Protein AF-A0A957KKW4-F1 (afdb_monomer)

Secondary structure (DSSP, 8-state):
-PPPP--BTTB------EEEEEEE-TTS-TTTTTGGG--SS-EEEEESS-STTT-GGGTT--S-EEEE---PPPGGGTTS--EEEES--SSEEEEEETTEEEEEEE-SSS-EEEE-GGG--TT--

Nearest PDB structures (foldseek):
  6ec6-assembly1_B-2  TM=9.725E-01  e=5.772E-10  Mediterra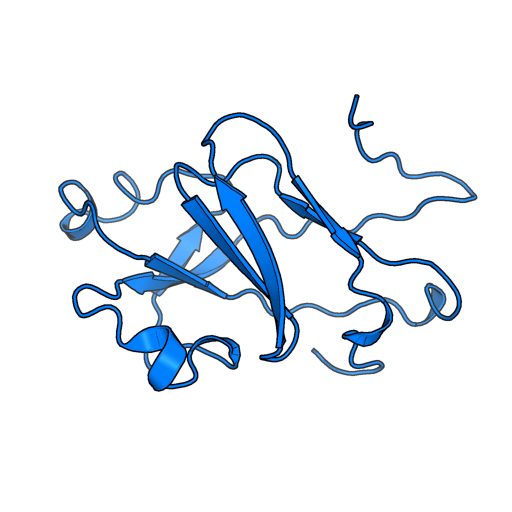neibacter gnavus
  6jz6-assembly1_B  TM=9.708E-01  e=6.548E-10  Mediterraneibacter gnavus
  6jz7-assembly1_B  TM=9.710E-01  e=7.911E-10  Mediterraneibacter gnavus
  6u7j-assembly1_B  TM=9.341E-01  e=2.461E-09  uncultured Clostridium sp.
  5c71-assembly1_D  TM=8.624E-01  e=2.787E-07  Aspergillus oryzae

Radius of gyration: 15.23 Å; Cα contacts (8 Å, |Δi|>4): 178; chains: 1; bounding box: 36×32×43 Å

Foldseek 3Di:
DDDDADDDPQGDDDDQFAKWWKDFDPPPCCLVVLCLQPDPDTDIDGPPDDPLPVDVVNVPPDHDMDTHDDDADDPVCPPHWDKDKDQFDPAKDWDHANSHTQDIDGHGHHMDMGTCNVRDDHPGD

Mean predicted aligned error: 2.97 Å

Sequence (125 aa):
MMLYPQQNQTRNKIDLSGIWDFNIDPQAAGEAAGWAMGLPKSRPMAVPGSWNEQYEDLFNYLSLGWYVKRTFVPAAWHGERIFIRVGSAPYFATVYVNGVKVGSHEGGHLPFAFEITEQIAWDRE

pLDDT: mean 95.99, std 4.41, range [57.28, 98.69]

Solvent-accessible surface area (backbone atoms only — not comparable to full-atom values): 8117 Å² total; per-residue (Å²): 136,87,80,82,92,62,75,59,102,89,32,79,82,80,85,85,64,45,79,27,42,29,41,77,31,86,81,70,48,43,73,86,69,46,37,56,71,50,66,98,62,64,44,82,38,61,38,86,62,71,64,39,84,75,38,85,86,32,55,84,61,86,68,51,69,49,80,46,77,82,60,72,69,65,74,90,52,69,95,52,88,40,65,54,72,46,72,54,48,69,50,66,42,74,46,58,45,88,52,40,78,62,49,71,49,79,50,49,80,56,64,52,72,38,74,40,54,93,56,63,63,79,95,44,100

Structure (mmCIF, N/CA/C/O backbone):
data_AF-A0A957KKW4-F1
#
_entry.id   AF-A0A957KKW4-F1
#
loop_
_atom_site.group_PDB
_atom_site.id
_atom_site.type_symbol
_atom_site.label_atom_id
_atom_site.label_alt_id
_atom_site.label_comp_id
_atom_site.label_asym_id
_atom_site.label_entity_id
_atom_site.label_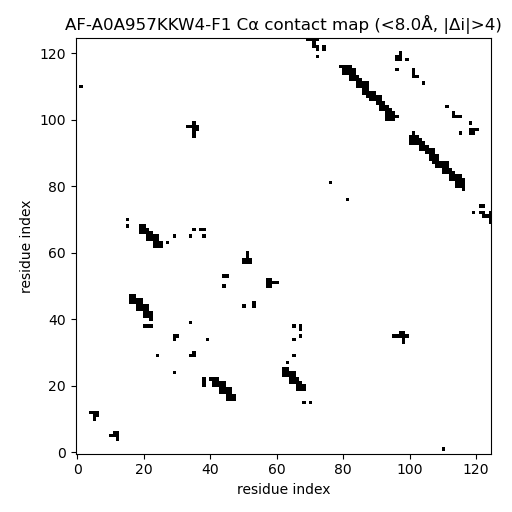seq_id
_atom_site.pdbx_PDB_ins_code
_atom_site.Cartn_x
_atom_site.Cartn_y
_atom_site.Cartn_z
_atom_site.occupancy
_atom_site.B_iso_or_equiv
_atom_site.auth_seq_id
_atom_site.auth_comp_id
_atom_site.auth_asym_id
_atom_site.auth_atom_id
_atom_site.pdbx_PDB_model_num
ATOM 1 N N . MET A 1 1 ? -11.640 17.733 4.170 1.00 57.28 1 MET A N 1
ATOM 2 C CA . MET A 1 1 ? -10.309 17.856 4.806 1.00 57.28 1 MET A CA 1
ATOM 3 C C . MET A 1 1 ? -9.989 16.537 5.493 1.00 57.28 1 MET A C 1
ATOM 5 O O . MET A 1 1 ? -10.823 16.073 6.259 1.00 57.28 1 MET A O 1
ATOM 9 N N . MET A 1 2 ? -8.858 15.899 5.180 1.00 84.12 2 MET A N 1
ATOM 10 C CA . MET A 1 2 ? -8.454 14.634 5.811 1.00 84.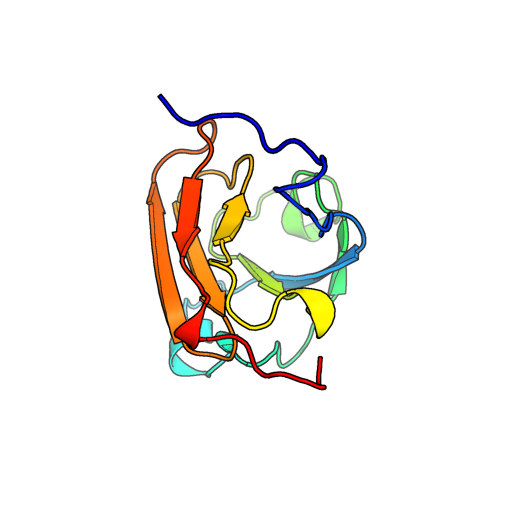12 2 MET A CA 1
ATOM 11 C C . MET A 1 2 ? -7.606 14.929 7.053 1.00 84.12 2 MET A C 1
ATOM 13 O O . MET A 1 2 ? -6.658 15.707 6.981 1.00 84.12 2 MET A O 1
ATOM 17 N N . LEU A 1 3 ? -7.959 14.336 8.194 1.00 92.81 3 LEU A N 1
ATOM 18 C CA . LEU A 1 3 ? -7.244 14.535 9.457 1.00 92.81 3 LEU A CA 1
ATOM 19 C C . LEU A 1 3 ? -5.970 13.681 9.510 1.00 92.81 3 LEU A C 1
ATOM 21 O O . LEU A 1 3 ? -5.922 12.574 8.969 1.00 92.81 3 LEU A O 1
ATOM 25 N N . TYR A 1 4 ? -4.941 14.184 10.191 1.00 95.06 4 TYR A N 1
ATOM 26 C CA . TYR A 1 4 ? -3.728 13.411 10.445 1.00 95.06 4 TYR A CA 1
ATOM 27 C C . TYR A 1 4 ? -3.982 12.346 11.535 1.00 95.06 4 TYR A C 1
ATOM 29 O O . TYR A 1 4 ? -4.591 12.681 12.555 1.00 95.06 4 TYR A O 1
ATOM 37 N N . PRO A 1 5 ? -3.528 11.086 11.372 1.00 95.38 5 PRO A N 1
ATOM 38 C CA . PRO A 1 5 ? -3.729 10.040 12.376 1.00 95.38 5 PRO A CA 1
ATOM 39 C C . PRO A 1 5 ? -3.036 10.345 13.708 1.00 95.38 5 PRO A C 1
ATOM 41 O O . PRO A 1 5 ? -1.836 10.617 13.760 1.00 95.38 5 PRO A O 1
ATOM 44 N N . GLN A 1 6 ? -3.784 10.224 14.802 1.00 96.25 6 GLN A N 1
ATOM 45 C CA . GLN A 1 6 ? -3.295 10.388 16.172 1.00 96.25 6 GLN A CA 1
ATOM 46 C C . GLN A 1 6 ? -3.531 9.102 16.958 1.00 96.25 6 GLN A C 1
ATOM 48 O O . GLN A 1 6 ? -4.526 8.421 16.715 1.00 96.25 6 GLN A O 1
ATOM 53 N N . GLN A 1 7 ? -2.636 8.799 17.900 1.00 96.31 7 GLN A N 1
ATOM 54 C CA . GLN A 1 7 ? -2.817 7.697 18.842 1.00 96.31 7 GLN A CA 1
ATOM 55 C C . GLN A 1 7 ? -3.265 8.247 20.195 1.00 96.31 7 GLN A C 1
ATOM 57 O O . GLN A 1 7 ? -2.622 9.139 20.744 1.00 96.31 7 GLN A O 1
ATOM 62 N N . ASN A 1 8 ? -4.386 7.750 20.706 1.00 96.12 8 ASN A N 1
ATOM 63 C CA . ASN A 1 8 ? -4.964 8.131 21.992 1.00 96.12 8 ASN A CA 1
ATOM 64 C C . ASN A 1 8 ? -5.898 7.014 22.497 1.00 96.12 8 ASN A C 1
ATOM 66 O O . ASN A 1 8 ? -5.902 5.918 21.952 1.00 96.12 8 ASN A O 1
ATOM 70 N N . GLN A 1 9 ? -6.718 7.296 23.511 1.00 94.81 9 GLN A N 1
ATOM 71 C CA . GLN A 1 9 ? -7.634 6.320 24.123 1.00 94.81 9 GLN A CA 1
ATOM 72 C C . GLN A 1 9 ? -8.659 5.689 23.161 1.00 94.81 9 GLN A C 1
ATOM 74 O O . GLN A 1 9 ? -9.194 4.633 23.465 1.00 94.81 9 GLN A O 1
ATOM 79 N N . THR A 1 10 ? -8.947 6.327 22.025 1.00 94.31 10 THR A N 1
ATOM 80 C CA . THR A 1 10 ? -10.005 5.918 21.074 1.00 94.31 10 THR A CA 1
ATOM 81 C C . THR A 1 10 ? -9.485 5.655 19.664 1.00 94.31 10 THR A C 1
ATOM 83 O O . THR A 1 10 ? -10.244 5.283 18.776 1.00 94.31 10 THR A O 1
ATOM 86 N N . ARG A 1 11 ? -8.200 5.921 19.410 1.00 96.44 11 ARG A N 1
ATOM 87 C CA . ARG A 1 11 ? -7.585 5.793 18.089 1.00 96.44 11 ARG A CA 1
ATOM 88 C C . ARG A 1 11 ? -6.230 5.147 18.251 1.00 96.44 11 ARG A C 1
ATOM 90 O O . ARG A 1 11 ? -5.373 5.676 18.954 1.00 96.44 11 ARG A O 1
ATOM 97 N N . ASN A 1 12 ? -6.035 4.042 17.555 1.00 96.75 12 ASN A N 1
ATOM 98 C CA . ASN A 1 12 ? -4.750 3.374 17.459 1.00 96.75 12 ASN A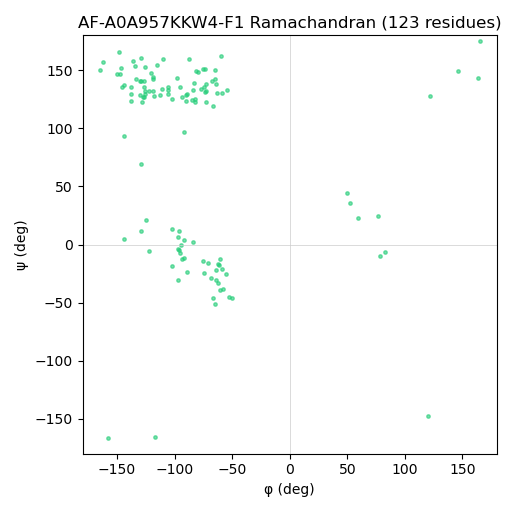 CA 1
ATOM 99 C C . ASN A 1 12 ? -4.190 3.532 16.045 1.00 96.75 12 ASN A C 1
ATOM 101 O O . ASN A 1 12 ? -4.917 3.846 15.102 1.00 96.75 12 ASN A O 1
ATOM 105 N N . LYS A 1 13 ? -2.878 3.351 15.904 1.00 96.75 13 LYS A N 1
ATOM 106 C CA . LYS A 1 13 ? -2.211 3.332 14.603 1.00 96.75 13 LYS A CA 1
ATOM 107 C C . LYS A 1 13 ? -1.039 2.367 14.632 1.00 96.75 13 LYS A C 1
ATOM 109 O O . LYS A 1 13 ? -0.419 2.174 15.674 1.00 96.75 13 LYS A O 1
ATOM 114 N N . ILE A 1 14 ? -0.730 1.824 13.467 1.00 96.69 14 ILE A N 1
ATOM 115 C CA . ILE A 1 14 ? 0.498 1.085 13.204 1.00 96.69 14 ILE A CA 1
ATOM 116 C C . ILE A 1 14 ? 1.182 1.799 12.051 1.00 96.69 14 ILE A C 1
ATOM 118 O O . ILE A 1 14 ? 0.534 2.159 11.067 1.00 96.69 14 ILE A O 1
ATOM 122 N N . ASP A 1 15 ? 2.475 2.054 12.210 1.00 97.25 15 ASP A N 1
ATOM 123 C CA . ASP A 1 15 ? 3.300 2.546 11.118 1.00 97.25 15 ASP A CA 1
ATOM 124 C C . ASP A 1 15 ? 3.732 1.358 10.256 1.00 97.25 15 ASP A C 1
ATOM 126 O O . ASP A 1 15 ? 4.288 0.384 10.764 1.00 97.25 15 ASP A O 1
ATOM 130 N N . LEU A 1 16 ? 3.447 1.436 8.958 1.00 98.00 16 LEU A N 1
ATOM 131 C CA . LEU A 1 16 ? 3.835 0.419 7.981 1.00 98.00 16 LEU A CA 1
ATOM 132 C C . LEU A 1 16 ? 5.121 0.792 7.235 1.00 98.00 16 LEU A C 1
ATOM 134 O O . LEU A 1 16 ? 5.509 0.086 6.307 1.00 98.00 16 LEU A O 1
ATOM 138 N N . SER A 1 17 ? 5.790 1.879 7.624 1.00 98.19 17 SER A N 1
ATOM 139 C CA . SER A 1 17 ? 7.104 2.258 7.101 1.00 98.19 17 SER A CA 1
ATOM 140 C C . SER A 1 17 ? 8.162 1.173 7.358 1.00 98.19 17 SER A C 1
ATOM 142 O O . SER A 1 17 ? 8.004 0.281 8.194 1.00 98.19 17 SER A O 1
ATOM 144 N N . GLY A 1 18 ? 9.264 1.241 6.616 1.00 98.06 18 GLY A N 1
ATOM 145 C CA . GLY A 1 18 ? 10.372 0.293 6.660 1.00 98.06 18 GLY A CA 1
ATOM 146 C C . GLY A 1 18 ? 10.589 -0.379 5.310 1.00 98.06 18 GLY A C 1
ATOM 147 O O . GLY A 1 18 ? 10.371 0.221 4.261 1.00 98.06 18 GLY A O 1
ATOM 148 N N . ILE A 1 19 ? 11.037 -1.633 5.334 1.00 98.38 19 ILE A N 1
ATOM 149 C CA . ILE A 1 19 ? 11.323 -2.399 4.117 1.00 98.38 19 ILE A CA 1
ATOM 150 C C . ILE A 1 19 ? 10.069 -3.140 3.647 1.00 98.38 19 ILE A C 1
ATOM 152 O O . ILE A 1 19 ? 9.401 -3.818 4.440 1.00 98.38 19 ILE A O 1
ATOM 156 N N . TRP A 1 20 ? 9.758 -2.969 2.366 1.00 98.69 20 TRP A N 1
ATOM 157 C CA . TRP A 1 20 ? 8.672 -3.608 1.6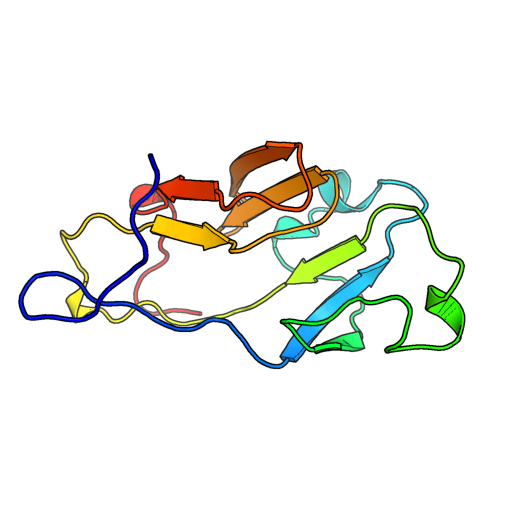28 1.00 98.69 20 TRP A CA 1
ATOM 158 C C . TRP A 1 20 ? 9.255 -4.512 0.541 1.00 98.69 20 TRP A C 1
ATOM 160 O O . TRP A 1 20 ? 10.359 -4.273 0.051 1.00 98.69 20 TRP A O 1
ATOM 170 N N . ASP A 1 21 ? 8.503 -5.533 0.146 1.00 98.62 21 ASP A N 1
ATOM 171 C CA . ASP A 1 21 ? 8.781 -6.304 -1.060 1.00 98.62 21 ASP A CA 1
ATOM 172 C C . ASP A 1 21 ? 8.402 -5.467 -2.287 1.00 98.62 21 ASP A C 1
ATOM 174 O O . ASP A 1 21 ? 7.301 -4.919 -2.348 1.00 98.62 21 ASP A O 1
ATOM 178 N N . PHE A 1 22 ? 9.293 -5.379 -3.273 1.00 98.62 22 PHE A N 1
ATOM 179 C CA . PHE A 1 22 ? 9.066 -4.598 -4.485 1.00 98.62 22 PHE A CA 1
ATOM 180 C C . PHE A 1 22 ? 9.423 -5.358 -5.757 1.00 98.62 22 PHE A C 1
ATOM 182 O O . PHE A 1 22 ? 10.430 -6.070 -5.808 1.00 98.62 22 PHE A O 1
ATOM 189 N N . ASN A 1 23 ? 8.629 -5.157 -6.808 1.00 98.06 23 ASN A N 1
ATOM 190 C CA . ASN A 1 23 ? 8.955 -5.599 -8.159 1.00 98.06 23 ASN A CA 1
ATOM 191 C C . ASN A 1 23 ? 8.341 -4.666 -9.209 1.00 98.06 23 ASN A C 1
ATOM 193 O O . ASN A 1 23 ? 7.245 -4.140 -9.015 1.00 98.06 23 ASN A O 1
ATOM 197 N N . ILE A 1 24 ? 9.032 -4.485 -10.334 1.00 97.75 24 ILE A N 1
ATOM 198 C CA . ILE A 1 24 ? 8.499 -3.737 -11.478 1.00 97.75 24 ILE A CA 1
ATOM 199 C C . ILE A 1 24 ? 7.573 -4.620 -12.316 1.00 97.75 24 ILE A C 1
ATOM 201 O O . ILE A 1 24 ? 7.774 -5.830 -12.408 1.00 97.75 24 ILE A O 1
ATOM 205 N N . ASP A 1 25 ? 6.577 -4.005 -12.947 1.00 97.31 25 ASP A N 1
ATOM 206 C CA . ASP A 1 25 ? 5.596 -4.671 -13.806 1.00 97.31 25 ASP A CA 1
ATOM 207 C C . ASP A 1 25 ? 5.479 -3.966 -15.172 1.00 97.31 25 ASP A C 1
ATOM 209 O O . ASP A 1 25 ? 4.473 -3.323 -15.480 1.00 97.31 25 ASP A O 1
ATOM 213 N N . PRO A 1 26 ? 6.524 -4.049 -16.015 1.00 96.06 26 PRO A N 1
ATOM 214 C CA . PRO A 1 26 ? 6.553 -3.352 -17.300 1.00 96.06 26 PRO A CA 1
ATOM 215 C C . PRO A 1 26 ? 5.480 -3.831 -18.287 1.00 96.06 26 PRO A C 1
ATOM 217 O O . PRO A 1 26 ? 5.148 -3.089 -19.208 1.00 96.06 26 PRO A O 1
ATOM 220 N N . GLN A 1 27 ? 4.947 -5.048 -18.120 1.00 96.25 27 GLN A N 1
ATOM 221 C CA . GLN A 1 27 ? 3.881 -5.597 -18.966 1.00 96.25 27 GLN A CA 1
ATOM 222 C C . GLN A 1 27 ? 2.469 -5.386 -18.397 1.00 96.25 27 GLN A C 1
ATOM 224 O O . GLN A 1 27 ? 1.511 -5.821 -19.033 1.00 96.25 27 GLN A O 1
ATOM 229 N N . ALA A 1 28 ? 2.328 -4.749 -17.227 1.00 96.62 28 ALA A N 1
ATOM 230 C CA . ALA A 1 28 ? 1.052 -4.618 -16.519 1.00 96.62 28 ALA A CA 1
ATOM 231 C C . ALA A 1 28 ? 0.328 -5.966 -16.314 1.00 96.62 28 ALA A C 1
ATOM 233 O O . ALA A 1 28 ? -0.897 -6.058 -16.399 1.00 96.62 28 ALA A O 1
ATOM 234 N N . ALA A 1 29 ? 1.095 -7.031 -16.077 1.00 96.88 29 ALA A N 1
ATOM 235 C CA . ALA A 1 29 ? 0.585 -8.390 -15.935 1.00 96.88 29 ALA A CA 1
ATOM 236 C C . ALA A 1 29 ? 0.316 -8.768 -14.472 1.00 96.88 29 ALA A C 1
ATOM 238 O O . ALA A 1 29 ? -0.331 -9.785 -14.221 1.00 96.88 29 ALA A O 1
ATOM 239 N N . GLY A 1 30 ? 0.794 -7.978 -13.506 1.00 97.44 30 GLY A N 1
ATOM 240 C CA . GLY A 1 30 ? 0.777 -8.320 -12.086 1.00 97.44 30 GLY A CA 1
ATOM 241 C C . GLY A 1 30 ? -0.625 -8.531 -11.525 1.00 97.44 30 GLY A C 1
ATOM 242 O O . GLY A 1 30 ? -0.846 -9.477 -10.772 1.00 97.44 30 GLY A O 1
ATOM 243 N N . GLU A 1 31 ? -1.599 -7.717 -11.938 1.00 96.56 31 GLU A N 1
ATOM 244 C CA . GLU A 1 31 ? -2.986 -7.856 -11.477 1.00 96.56 31 GLU A CA 1
ATOM 245 C C . GLU A 1 31 ? -3.591 -9.185 -11.951 1.00 96.56 31 GLU A C 1
ATOM 247 O O . GLU A 1 31 ? -4.056 -9.980 -11.135 1.00 96.56 31 GLU A O 1
ATOM 252 N N . ALA A 1 32 ? -3.487 -9.480 -13.251 1.00 97.38 32 ALA A N 1
ATOM 253 C CA . ALA A 1 32 ? -3.953 -10.740 -13.831 1.00 97.38 32 ALA A CA 1
ATOM 254 C C . ALA A 1 32 ? -3.185 -11.965 -13.297 1.00 97.38 32 ALA A C 1
ATOM 256 O O . ALA A 1 32 ? -3.751 -13.051 -13.184 1.00 97.38 32 ALA A O 1
ATOM 257 N N . ALA A 1 33 ? -1.910 -11.792 -12.945 1.00 97.38 33 ALA A N 1
ATOM 258 C CA . ALA A 1 33 ? 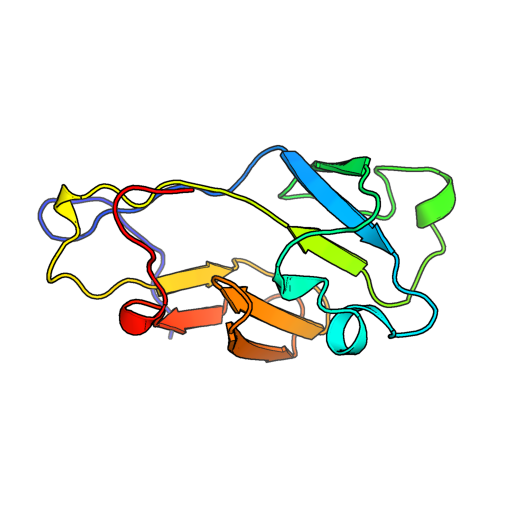-1.059 -12.828 -12.368 1.00 97.38 33 ALA A CA 1
ATOM 259 C C . ALA A 1 33 ? -1.212 -12.979 -10.841 1.00 97.38 33 ALA A C 1
ATOM 261 O O . ALA A 1 33 ? -0.503 -13.786 -10.239 1.00 97.38 33 ALA A O 1
ATOM 262 N N . GLY A 1 34 ? -2.106 -12.220 -10.196 1.00 97.50 34 GLY A N 1
ATOM 263 C CA . GLY A 1 34 ? -2.408 -12.364 -8.770 1.00 97.50 34 GLY A CA 1
ATOM 264 C C . GLY A 1 34 ? -1.357 -11.781 -7.819 1.00 97.50 34 GLY A C 1
ATOM 265 O O . GLY A 1 34 ? -1.286 -12.197 -6.663 1.00 97.50 34 GLY A O 1
ATOM 266 N N . TRP A 1 35 ? -0.561 -10.799 -8.256 1.00 98.12 35 TRP A N 1
ATOM 267 C CA . TRP A 1 35 ? 0.511 -10.197 -7.444 1.00 98.12 35 TRP A CA 1
ATOM 268 C C . TRP A 1 35 ? 0.003 -9.493 -6.177 1.00 98.12 35 TRP A C 1
ATOM 270 O O . TRP A 1 35 ? 0.764 -9.298 -5.230 1.00 98.12 35 TRP A O 1
ATOM 280 N N . ALA A 1 36 ? -1.297 -9.191 -6.107 1.00 97.25 36 ALA A N 1
ATOM 281 C CA . ALA A 1 36 ? -1.971 -8.684 -4.912 1.00 97.25 36 ALA A CA 1
ATOM 282 C C . ALA A 1 36 ? -1.934 -9.653 -3.708 1.00 97.25 36 ALA A C 1
ATOM 284 O O . ALA A 1 36 ? -2.153 -9.220 -2.578 1.00 97.25 36 ALA A O 1
ATOM 285 N N . MET A 1 37 ? -1.653 -10.943 -3.931 1.00 95.69 37 MET A N 1
ATOM 286 C CA . MET A 1 37 ? -1.434 -11.941 -2.870 1.00 95.69 37 MET A CA 1
ATOM 287 C C . MET A 1 37 ? 0.050 -12.140 -2.519 1.00 95.69 37 MET A C 1
ATOM 289 O O . MET A 1 37 ? 0.377 -12.841 -1.560 1.00 95.69 37 MET A O 1
ATOM 293 N N . GLY A 1 38 ? 0.963 -11.540 -3.284 1.00 95.50 38 GLY A N 1
ATOM 294 C CA . GLY A 1 38 ? 2.404 -11.685 -3.118 1.00 95.50 38 GLY A CA 1
ATOM 295 C C . GLY A 1 38 ? 3.144 -11.648 -4.451 1.00 95.50 38 GLY A C 1
ATOM 296 O O . GLY A 1 38 ? 2.627 -12.068 -5.484 1.00 95.50 38 GLY A O 1
ATOM 297 N N . LEU A 1 39 ? 4.382 -11.154 -4.423 1.00 97.38 39 LEU A N 1
ATOM 298 C CA . LEU A 1 39 ? 5.215 -11.041 -5.619 1.00 97.38 39 LEU A CA 1
ATOM 299 C C . LEU A 1 39 ? 5.914 -12.375 -5.934 1.00 97.38 39 LEU A C 1
ATOM 301 O O . LEU A 1 39 ? 6.435 -13.008 -5.015 1.00 97.38 39 LEU A O 1
ATOM 305 N N . PRO A 1 40 ? 6.000 -12.789 -7.214 1.00 93.25 40 PRO A N 1
ATOM 306 C CA . PRO A 1 40 ? 6.696 -14.022 -7.606 1.00 93.25 40 PRO A CA 1
ATOM 307 C C . PRO A 1 40 ? 8.216 -13.923 -7.409 1.00 93.25 40 PRO A C 1
ATOM 309 O O . PRO A 1 40 ? 8.899 -14.918 -7.183 1.00 93.25 40 PRO A O 1
ATOM 312 N N . LYS A 1 41 ? 8.744 -12.704 -7.508 1.00 94.81 41 LYS A N 1
ATOM 313 C CA . LYS A 1 41 ? 10.112 -12.318 -7.187 1.00 94.81 41 LYS A CA 1
ATOM 314 C C . LYS A 1 41 ? 10.041 -10.908 -6.624 1.00 94.81 41 LYS A C 1
ATOM 316 O O . LYS A 1 41 ? 9.347 -10.070 -7.195 1.00 94.81 41 LYS A O 1
ATOM 321 N N . SER A 1 42 ? 10.754 -10.647 -5.539 1.00 97.00 42 SER A N 1
ATOM 322 C CA . SER A 1 42 ? 10.855 -9.314 -4.955 1.00 97.00 42 SER A CA 1
ATOM 323 C C . SER A 1 42 ? 12.309 -8.930 -4.716 1.00 97.00 42 SER A C 1
ATOM 325 O O . SER A 1 42 ? 13.214 -9.770 -4.672 1.00 97.00 42 SER A O 1
ATOM 327 N N . ARG A 1 43 ? 12.523 -7.627 -4.575 1.00 98.00 43 ARG A N 1
ATOM 328 C CA . ARG A 1 43 ? 13.698 -7.031 -3.945 1.00 98.00 43 ARG A CA 1
ATOM 329 C C . ARG A 1 43 ? 13.236 -6.084 -2.835 1.00 98.00 43 ARG A C 1
ATOM 331 O O . ARG A 1 43 ? 12.123 -5.564 -2.933 1.00 98.00 43 ARG A O 1
ATOM 338 N N . PRO A 1 44 ? 14.048 -5.847 -1.795 1.00 98.44 44 PRO A N 1
ATOM 339 C CA . PRO A 1 44 ? 13.668 -4.936 -0.724 1.00 98.44 44 PRO A CA 1
ATOM 340 C C . PRO A 1 44 ? 13.547 -3.499 -1.243 1.00 98.44 44 PRO A C 1
ATOM 342 O O . PRO A 1 44 ? 14.341 -3.066 -2.069 1.00 98.44 44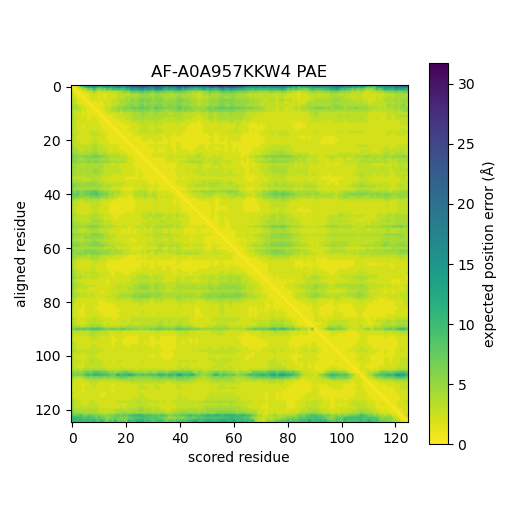 PRO A O 1
ATOM 345 N N . MET A 1 45 ? 12.585 -2.735 -0.748 1.00 98.62 45 MET A N 1
ATOM 346 C CA . MET A 1 45 ? 12.421 -1.318 -1.071 1.00 98.62 45 MET A CA 1
ATOM 347 C C . MET A 1 45 ? 12.073 -0.550 0.196 1.00 98.62 45 MET A C 1
ATOM 349 O O . MET A 1 45 ? 11.173 -0.951 0.936 1.00 98.62 45 MET A O 1
ATOM 353 N N . ALA A 1 46 ? 12.789 0.537 0.467 1.00 98.62 46 ALA A N 1
ATOM 354 C CA . ALA A 1 46 ? 12.513 1.382 1.615 1.00 98.62 46 ALA A CA 1
ATOM 355 C C . ALA A 1 46 ? 11.296 2.276 1.347 1.00 98.62 46 ALA A C 1
ATOM 357 O O . ALA A 1 46 ? 11.185 2.910 0.295 1.00 98.62 46 ALA A O 1
ATOM 358 N N . VAL A 1 47 ? 10.401 2.333 2.331 1.00 98.31 47 VAL A N 1
ATOM 359 C CA . VAL A 1 47 ? 9.232 3.211 2.376 1.00 98.31 47 VAL A CA 1
ATOM 360 C C . VAL A 1 47 ? 9.260 3.971 3.710 1.00 98.31 47 VAL A C 1
ATOM 362 O O . VAL A 1 47 ? 9.330 3.329 4.759 1.00 98.31 47 VAL A O 1
ATOM 365 N N . PRO A 1 48 ? 9.182 5.313 3.718 1.00 98.00 48 PRO A N 1
ATOM 366 C CA . PRO A 1 48 ? 9.057 6.191 2.557 1.00 98.00 48 PRO A CA 1
ATOM 367 C C . PRO A 1 48 ? 10.375 6.341 1.780 1.00 98.00 48 PRO A C 1
ATOM 369 O O . PRO A 1 48 ? 11.459 6.288 2.353 1.00 98.00 48 PRO A O 1
ATOM 372 N N . GLY A 1 49 ? 10.264 6.579 0.476 1.00 96.38 49 GLY A N 1
ATOM 373 C CA . GLY A 1 49 ? 11.394 6.826 -0.414 1.00 96.38 49 GLY A CA 1
ATOM 374 C C . GLY A 1 49 ? 10.978 6.665 -1.872 1.00 96.38 49 GLY A C 1
ATOM 375 O O . GLY A 1 49 ? 10.158 5.805 -2.191 1.00 96.38 49 GLY A O 1
ATOM 376 N N . SER A 1 50 ? 11.531 7.492 -2.753 1.00 95.88 50 SER A N 1
ATOM 377 C CA . SER A 1 50 ? 11.402 7.300 -4.198 1.00 95.88 50 SER A CA 1
ATOM 378 C C . SER A 1 50 ? 12.165 6.037 -4.608 1.00 95.88 50 SER A C 1
ATOM 380 O O . SER A 1 50 ? 13.224 5.739 -4.052 1.00 95.88 50 SER A O 1
ATOM 382 N N . TRP A 1 51 ? 11.624 5.248 -5.540 1.00 96.00 51 TRP A N 1
ATOM 383 C CA . TRP A 1 51 ? 12.303 4.031 -6.000 1.00 96.00 51 TRP A CA 1
ATOM 384 C C . TRP A 1 51 ? 13.485 4.334 -6.929 1.00 96.00 51 TRP A C 1
ATOM 386 O O . TRP A 1 51 ? 14.397 3.517 -7.036 1.00 96.00 51 TRP A O 1
ATOM 396 N N . ASN A 1 52 ? 13.470 5.496 -7.595 1.00 96.62 52 ASN A N 1
ATOM 397 C CA . ASN A 1 52 ? 14.415 5.874 -8.649 1.00 96.62 52 ASN A CA 1
ATOM 398 C C . ASN A 1 52 ? 15.861 5.950 -8.146 1.00 96.62 52 ASN A C 1
ATOM 400 O O . ASN A 1 52 ? 16.780 5.625 -8.891 1.00 96.62 52 ASN A O 1
ATOM 404 N N . GLU A 1 53 ? 16.068 6.349 -6.890 1.00 96.25 53 GLU A N 1
ATOM 405 C CA . GLU A 1 53 ? 17.396 6.491 -6.289 1.00 96.25 53 GLU A CA 1
ATOM 406 C C . GLU A 1 53 ? 17.828 5.272 -5.459 1.00 96.25 53 GLU A C 1
ATOM 408 O O . GLU A 1 53 ? 18.947 5.249 -4.950 1.00 96.25 53 GLU A O 1
ATOM 413 N N . GLN A 1 54 ? 16.970 4.259 -5.296 1.00 98.00 54 GLN A N 1
ATOM 414 C CA . GLN A 1 54 ? 17.285 3.089 -4.463 1.00 98.00 54 GLN A CA 1
ATOM 415 C C . GLN A 1 54 ? 17.990 1.970 -5.234 1.00 98.00 54 GLN A C 1
ATOM 417 O O . GLN A 1 54 ? 18.700 1.169 -4.629 1.00 98.00 54 GLN A O 1
ATOM 422 N N . TYR A 1 55 ? 17.821 1.920 -6.558 1.00 98.00 55 TYR A N 1
ATOM 423 C CA . TYR A 1 55 ? 18.488 0.957 -7.431 1.00 98.00 55 TYR A CA 1
ATOM 424 C C . TYR A 1 55 ? 18.839 1.588 -8.777 1.00 98.00 55 TYR A C 1
ATOM 426 O O . TYR A 1 55 ? 18.010 2.271 -9.375 1.00 98.00 55 TYR A O 1
ATOM 434 N N . GLU A 1 56 ? 20.041 1.309 -9.284 1.00 97.12 56 GLU A N 1
ATOM 435 C CA . GLU A 1 56 ? 20.542 1.898 -10.536 1.00 97.12 56 GLU A CA 1
ATOM 436 C C . GLU A 1 56 ? 19.627 1.615 -11.739 1.00 97.12 56 GLU A C 1
ATOM 438 O O . GLU A 1 56 ? 19.391 2.499 -12.562 1.00 97.12 56 GLU A O 1
ATOM 443 N N . ASP A 1 57 ? 19.048 0.414 -11.825 1.00 96.94 57 ASP A N 1
ATOM 444 C CA . ASP A 1 57 ? 18.151 0.022 -12.919 1.00 96.94 57 ASP A CA 1
ATOM 445 C C . ASP A 1 57 ? 16.784 0.729 -12.880 1.00 96.94 57 ASP A C 1
ATOM 447 O O . ASP A 1 57 ? 16.071 0.740 -13.883 1.00 96.94 57 ASP A O 1
ATOM 451 N N . LEU A 1 58 ? 16.415 1.339 -11.748 1.00 97.38 58 LEU A N 1
ATOM 452 C CA . LEU A 1 58 ? 15.137 2.034 -11.578 1.00 97.38 58 LEU A CA 1
ATOM 45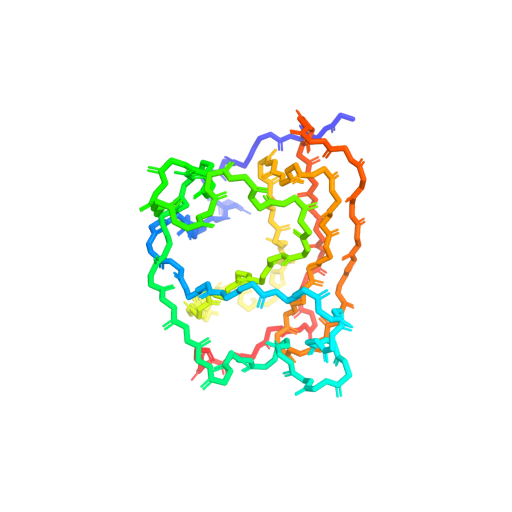3 C C . LEU A 1 58 ? 15.190 3.519 -11.906 1.00 97.38 58 LEU A C 1
ATOM 455 O O . LEU A 1 58 ? 14.131 4.135 -12.026 1.00 97.38 58 LEU A O 1
ATOM 459 N N . PHE A 1 59 ? 16.381 4.092 -12.075 1.00 97.25 59 PHE A N 1
ATOM 460 C CA . PHE A 1 59 ? 16.547 5.535 -12.230 1.00 97.25 59 PHE A CA 1
ATOM 461 C C . PHE A 1 59 ? 15.656 6.110 -13.343 1.00 97.25 59 PHE A C 1
ATOM 463 O O . PHE A 1 59 ? 14.929 7.077 -13.122 1.00 97.25 59 PHE A O 1
ATOM 470 N N . ASN A 1 60 ? 15.625 5.440 -14.502 1.00 97.06 60 ASN A N 1
ATOM 471 C CA . ASN A 1 60 ? 14.824 5.825 -15.670 1.00 97.06 60 ASN A CA 1
ATOM 472 C C . ASN A 1 60 ? 13.544 4.986 -15.854 1.00 97.06 60 ASN A C 1
ATOM 474 O O . ASN A 1 60 ? 12.938 5.013 -16.927 1.00 97.06 60 ASN A O 1
ATOM 478 N N . TYR A 1 61 ? 13.130 4.211 -14.848 1.00 96.62 61 TYR A N 1
ATOM 479 C CA . TYR A 1 61 ? 11.915 3.405 -14.934 1.00 96.62 61 TYR A CA 1
ATOM 480 C C . TYR A 1 61 ? 10.670 4.246 -14.611 1.00 96.62 61 TYR A C 1
ATOM 482 O O . TYR A 1 61 ? 10.561 4.817 -13.527 1.00 96.62 61 TYR A O 1
ATOM 490 N N . LEU A 1 62 ? 9.720 4.299 -15.553 1.00 93.94 62 LEU A N 1
ATOM 491 C CA . LEU A 1 62 ? 8.538 5.178 -15.508 1.00 93.94 62 LEU A CA 1
ATOM 492 C C . LEU A 1 62 ? 7.202 4.423 -15.642 1.00 93.94 62 LEU A C 1
ATOM 494 O O . LEU A 1 62 ? 6.200 5.003 -16.053 1.00 93.94 62 LEU A O 1
ATOM 498 N N . SER A 1 63 ? 7.188 3.121 -15.351 1.00 94.25 63 SER A N 1
ATOM 499 C CA . SER A 1 63 ? 5.992 2.275 -15.467 1.00 94.25 63 SER A CA 1
ATOM 500 C C . SER A 1 63 ? 5.569 1.719 -14.098 1.00 94.25 63 SER A C 1
ATOM 502 O O . SER A 1 63 ? 5.993 2.215 -13.055 1.00 94.25 63 SER A O 1
ATOM 504 N N . LEU A 1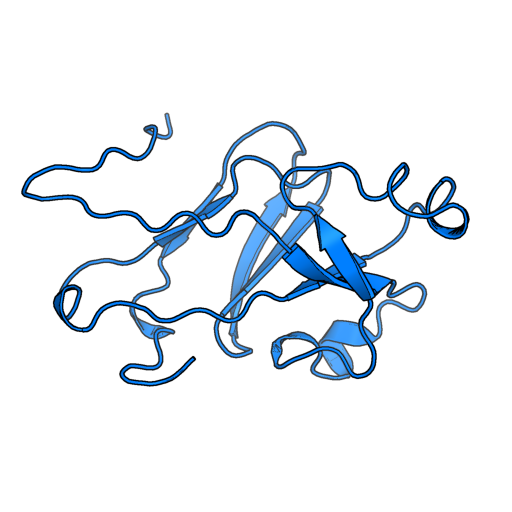 64 ? 4.692 0.716 -14.084 1.00 96.75 64 LEU A N 1
ATOM 505 C CA . LEU A 1 64 ? 4.081 0.157 -12.882 1.00 96.75 64 LEU A CA 1
ATOM 506 C C . LEU A 1 64 ? 5.111 -0.506 -11.964 1.00 96.75 64 LEU A C 1
ATOM 508 O O . LEU A 1 64 ? 5.988 -1.249 -12.409 1.00 96.75 64 LEU A O 1
ATOM 512 N N . GLY A 1 65 ? 4.970 -0.273 -10.666 1.00 97.12 65 GLY A N 1
ATOM 513 C CA . GLY A 1 65 ? 5.717 -0.953 -9.617 1.00 97.12 65 GLY A CA 1
ATOM 514 C C . GLY A 1 65 ? 4.754 -1.461 -8.557 1.00 97.12 65 GLY A C 1
ATOM 515 O O . GLY A 1 65 ? 3.787 -0.783 -8.213 1.00 97.12 65 GLY A O 1
ATOM 516 N N . TRP A 1 66 ? 5.019 -2.655 -8.043 1.00 98.38 66 TRP A N 1
ATOM 517 C CA . TRP A 1 66 ? 4.243 -3.256 -6.971 1.00 98.38 66 TRP A CA 1
ATOM 518 C C . TRP A 1 66 ? 5.016 -3.196 -5.666 1.00 98.38 66 TRP A C 1
ATOM 520 O O . TRP A 1 66 ? 6.196 -3.534 -5.625 1.00 98.38 66 TRP A O 1
ATOM 530 N N . TYR A 1 67 ? 4.313 -2.811 -4.609 1.00 98.56 67 TYR A N 1
ATOM 531 C CA . TYR A 1 67 ? 4.790 -2.782 -3.235 1.00 98.56 67 TYR A CA 1
ATOM 532 C C . TYR A 1 67 ? 3.946 -3.744 -2.404 1.00 98.56 67 TYR A C 1
ATOM 534 O O . TYR A 1 67 ? 2.720 -3.646 -2.412 1.00 98.56 67 TYR A O 1
ATOM 542 N N . VAL A 1 68 ? 4.588 -4.648 -1.668 1.00 98.25 68 VAL A N 1
ATOM 543 C CA . VAL A 1 68 ? 3.920 -5.600 -0.776 1.00 98.25 68 VAL A CA 1
ATOM 544 C C . VAL A 1 68 ? 4.504 -5.492 0.629 1.00 98.25 68 VAL A C 1
ATOM 546 O O . VAL A 1 68 ? 5.717 -5.547 0.835 1.00 98.25 68 VAL A O 1
ATOM 549 N N . LYS A 1 69 ? 3.616 -5.352 1.613 1.00 97.88 69 LYS A N 1
ATOM 550 C CA . LYS A 1 69 ? 3.934 -5.415 3.037 1.00 97.88 69 LYS A CA 1
ATOM 551 C C . LYS A 1 69 ? 2.977 -6.381 3.702 1.00 97.88 69 LYS A C 1
ATOM 553 O O . LYS A 1 69 ? 1.767 -6.249 3.547 1.00 97.88 69 LYS A O 1
ATOM 558 N N . ARG A 1 70 ? 3.538 -7.321 4.450 1.00 96.44 70 ARG A N 1
ATOM 559 C CA . ARG A 1 70 ? 2.800 -8.191 5.357 1.00 96.44 70 ARG A CA 1
ATOM 560 C C . ARG A 1 70 ? 2.897 -7.624 6.774 1.00 96.44 70 ARG A C 1
ATOM 562 O O . ARG A 1 70 ? 3.891 -6.967 7.117 1.00 96.44 70 ARG A O 1
ATOM 569 N N . THR A 1 71 ? 1.817 -7.732 7.540 1.00 96.12 71 THR A N 1
ATOM 570 C CA . THR A 1 71 ? 1.735 -7.165 8.888 1.00 96.12 71 THR A CA 1
ATOM 571 C C . THR A 1 71 ? 0.598 -7.792 9.683 1.00 96.12 71 THR A C 1
ATOM 573 O O . THR A 1 71 ? -0.386 -8.252 9.116 1.00 96.12 71 THR A O 1
ATOM 576 N N . PHE A 1 72 ? 0.697 -7.733 11.008 1.00 96.00 72 PHE A N 1
ATOM 577 C CA . PHE A 1 72 ? -0.365 -8.176 11.903 1.00 96.00 72 PHE A CA 1
ATOM 578 C C . PHE A 1 72 ? -1.239 -7.004 12.333 1.00 96.00 72 PHE A C 1
ATOM 580 O O . PHE A 1 72 ? -0.741 -5.959 12.762 1.00 96.00 72 PHE A O 1
ATOM 587 N N . VAL A 1 73 ? -2.553 -7.216 12.312 1.00 96.38 73 VAL A N 1
ATOM 588 C CA . VAL A 1 73 ? -3.500 -6.336 12.999 1.00 96.38 73 VAL A CA 1
ATOM 589 C C . VAL A 1 73 ? -3.709 -6.860 14.425 1.00 96.38 73 VAL A C 1
ATOM 591 O O . VAL A 1 73 ? -4.089 -8.019 14.589 1.00 96.38 73 VAL A O 1
ATOM 594 N N . PRO A 1 74 ? -3.474 -6.049 15.475 1.00 94.94 74 PRO A N 1
ATOM 595 C CA . PRO A 1 74 ? -3.675 -6.473 16.852 1.00 94.94 74 PRO A CA 1
ATOM 596 C C . PRO A 1 74 ? -5.123 -6.895 17.095 1.00 94.94 74 PRO A C 1
ATOM 598 O O . PRO A 1 74 ? -6.038 -6.117 16.837 1.00 94.94 74 PRO A O 1
ATOM 601 N N . ALA A 1 75 ? -5.331 -8.073 17.689 1.00 94.06 75 ALA A N 1
ATOM 602 C CA . ALA A 1 75 ? -6.665 -8.578 18.036 1.00 94.06 75 ALA A CA 1
ATOM 603 C C . ALA A 1 75 ? -7.471 -7.603 18.921 1.00 94.06 75 ALA A C 1
ATOM 605 O O . ALA A 1 75 ? -8.696 -7.576 18.879 1.00 94.06 75 ALA A O 1
ATOM 606 N N . ALA A 1 76 ? -6.795 -6.732 19.676 1.00 94.62 76 ALA A N 1
ATOM 607 C CA . ALA A 1 76 ? -7.435 -5.664 20.446 1.00 94.62 76 ALA A CA 1
ATOM 608 C C . ALA A 1 76 ? -8.226 -4.651 19.588 1.00 94.62 76 ALA A C 1
ATOM 610 O O . ALA A 1 76 ? -8.947 -3.834 20.147 1.00 94.62 76 ALA A O 1
ATOM 611 N N . TRP A 1 77 ? -8.075 -4.662 18.259 1.00 96.06 77 TRP A N 1
ATOM 612 C CA . TRP A 1 77 ? -8.831 -3.811 17.333 1.00 96.06 77 TRP A CA 1
ATOM 613 C C . TRP A 1 77 ? -10.111 -4.486 16.813 1.00 96.06 77 TRP A C 1
ATOM 615 O O . TRP A 1 77 ? -10.796 -3.918 15.965 1.00 96.06 77 TRP A O 1
ATOM 625 N N . HIS A 1 78 ? -10.456 -5.691 17.281 1.00 95.25 78 HIS A N 1
ATOM 626 C CA . HIS A 1 78 ? -11.734 -6.316 16.942 1.00 95.25 78 HIS A CA 1
ATOM 627 C C . HIS A 1 78 ? -12.915 -5.396 17.284 1.00 95.25 78 HIS A C 1
ATOM 629 O O . HIS A 1 78 ? -12.999 -4.857 18.384 1.00 95.25 78 HIS A O 1
ATOM 635 N N . GLY A 1 79 ? -13.848 -5.250 16.339 1.00 95.50 79 GLY A N 1
ATOM 636 C CA . GLY A 1 79 ? -15.019 -4.377 16.483 1.00 95.50 79 GLY A CA 1
ATOM 637 C C . GLY A 1 79 ? -14.763 -2.901 16.156 1.00 95.50 79 GLY A C 1
ATOM 638 O O . GLY A 1 79 ? -15.718 -2.130 16.092 1.00 95.50 79 GLY A O 1
ATOM 639 N N . GLU A 1 80 ? -13.513 -2.508 15.898 1.00 96.94 80 GLU A N 1
ATOM 640 C CA . GLU A 1 80 ? -13.160 -1.157 15.463 1.00 96.94 80 GLU A CA 1
ATOM 641 C C . GLU A 1 80 ? -13.227 -1.009 13.938 1.00 96.94 80 GLU A C 1
ATOM 643 O O . GLU A 1 80 ? -13.125 -1.977 13.183 1.00 96.94 80 GLU A O 1
ATOM 648 N N . ARG A 1 81 ? -13.335 0.239 13.467 1.00 97.75 81 ARG A N 1
ATOM 649 C CA . ARG A 1 81 ? -13.184 0.555 12.040 1.00 97.75 81 ARG A CA 1
ATOM 650 C C . ARG A 1 81 ? -11.716 0.729 11.694 1.00 97.75 81 ARG A C 1
ATOM 652 O O . ARG A 1 81 ? -11.035 1.584 12.265 1.00 97.75 81 ARG A O 1
ATOM 659 N N . ILE A 1 82 ? -11.246 -0.032 10.715 1.00 98.12 82 ILE A N 1
ATOM 660 C CA . ILE A 1 82 ? -9.833 -0.076 10.344 1.00 98.12 82 ILE A CA 1
ATOM 661 C C . ILE A 1 82 ? -9.660 0.559 8.974 1.00 98.12 82 ILE A C 1
ATOM 663 O O . ILE A 1 82 ? -10.394 0.264 8.036 1.00 98.12 82 ILE A O 1
ATOM 667 N N . PHE A 1 83 ? -8.663 1.432 8.858 1.00 98.25 83 PHE A N 1
ATOM 668 C CA . PHE A 1 83 ? -8.342 2.122 7.617 1.00 98.25 83 PHE A CA 1
ATOM 669 C C . PHE A 1 83 ? -6.872 1.930 7.277 1.00 98.25 83 PHE A C 1
ATOM 671 O O . PHE A 1 83 ? -6.007 2.133 8.131 1.00 98.25 83 PHE A O 1
ATOM 678 N N . ILE A 1 84 ? -6.586 1.640 6.010 1.00 97.88 84 ILE A N 1
ATOM 679 C CA . ILE A 1 84 ? -5.249 1.849 5.457 1.00 97.88 84 ILE A CA 1
ATOM 680 C C . ILE A 1 84 ? -5.142 3.304 5.021 1.00 97.88 84 ILE A C 1
ATOM 682 O O . ILE A 1 84 ? -6.037 3.823 4.354 1.00 97.88 84 ILE A O 1
ATOM 686 N N . ARG A 1 85 ? -4.053 3.976 5.394 1.00 97.75 85 ARG A N 1
ATOM 687 C CA . ARG A 1 85 ? -3.793 5.360 4.997 1.00 97.75 85 ARG A CA 1
ATOM 688 C C . ARG A 1 85 ? -2.422 5.471 4.357 1.00 97.75 85 ARG A C 1
ATOM 690 O O . ARG A 1 85 ? -1.416 5.159 4.985 1.00 97.75 85 ARG A O 1
ATOM 697 N N . VAL A 1 86 ? -2.388 6.042 3.162 1.00 97.56 86 VAL A N 1
ATOM 698 C CA . VAL A 1 86 ? -1.158 6.359 2.441 1.00 97.56 86 VAL A CA 1
ATOM 699 C C . VAL A 1 86 ? -0.939 7.867 2.501 1.00 97.56 86 VAL A C 1
ATOM 701 O O . VAL A 1 86 ? -1.854 8.655 2.264 1.00 97.56 86 VAL A O 1
ATOM 704 N N . GLY A 1 87 ? 0.268 8.284 2.893 1.00 96.38 87 GLY A N 1
ATOM 705 C CA . GLY A 1 87 ? 0.634 9.703 2.925 1.00 96.38 87 GLY A CA 1
ATOM 706 C C . GLY A 1 87 ? 0.696 10.307 1.528 1.00 96.38 87 GLY A C 1
ATOM 707 O O . GLY A 1 87 ? 0.145 11.380 1.307 1.00 96.38 87 GLY A O 1
ATOM 708 N N . SER A 1 88 ? 1.340 9.589 0.612 1.00 95.44 88 SER A N 1
ATOM 709 C CA . SER A 1 88 ? 1.371 9.861 -0.818 1.00 95.44 88 SER A CA 1
ATOM 710 C C . SER A 1 88 ? 1.885 8.625 -1.571 1.00 95.44 88 SER A C 1
ATOM 712 O O . SER A 1 88 ? 2.683 7.868 -1.019 1.00 95.44 88 SER A O 1
ATOM 714 N N . ALA A 1 89 ? 1.435 8.437 -2.813 1.00 95.69 89 ALA A N 1
ATOM 715 C CA . ALA A 1 89 ? 1.968 7.457 -3.758 1.00 95.69 89 ALA A CA 1
ATOM 716 C C . ALA A 1 89 ? 1.919 8.041 -5.188 1.00 95.69 89 ALA A C 1
ATOM 718 O O . ALA A 1 89 ? 0.875 7.979 -5.841 1.00 95.69 89 ALA A O 1
ATOM 719 N N . PRO A 1 90 ? 3.006 8.677 -5.664 1.00 93.00 90 PRO A N 1
ATOM 720 C CA . PRO A 1 90 ? 3.026 9.320 -6.975 1.00 93.00 90 PRO A CA 1
ATOM 721 C C . PRO A 1 90 ? 3.073 8.324 -8.149 1.00 93.00 90 PRO A C 1
ATOM 723 O O . PRO A 1 90 ? 3.850 7.379 -8.112 1.00 93.00 90 PRO A O 1
ATOM 726 N N . TYR A 1 91 ? 2.331 8.521 -9.248 1.00 91.75 91 TYR A N 1
ATOM 727 C CA . TYR A 1 91 ? 1.190 9.444 -9.418 1.00 91.75 91 TYR A CA 1
ATOM 728 C C . TYR A 1 91 ? -0.170 8.755 -9.231 1.00 91.75 91 TYR A C 1
ATOM 730 O O . TYR A 1 91 ? -1.116 9.394 -8.778 1.00 91.75 91 TYR A O 1
ATOM 738 N N . PHE A 1 92 ? -0.265 7.469 -9.567 1.00 96.38 92 PHE A N 1
ATOM 739 C CA . PHE A 1 92 ? -1.486 6.678 -9.460 1.00 96.38 92 PHE A CA 1
ATOM 740 C C . PHE A 1 92 ? -1.215 5.428 -8.632 1.00 96.38 92 PHE A C 1
ATOM 742 O O . PHE A 1 92 ? -0.248 4.711 -8.885 1.00 96.38 92 PHE A O 1
ATOM 749 N N . ALA A 1 93 ? -2.085 5.149 -7.667 1.00 97.31 93 ALA A N 1
ATOM 750 C CA . ALA A 1 93 ? -1.967 3.995 -6.792 1.00 97.31 93 ALA A CA 1
ATOM 751 C C . ALA A 1 93 ? -3.273 3.208 -6.753 1.00 97.31 93 ALA A C 1
ATOM 753 O O . ALA A 1 93 ? -4.357 3.782 -6.687 1.00 97.31 93 ALA A O 1
ATOM 754 N N . THR A 1 94 ? -3.165 1.882 -6.732 1.00 98.31 94 THR A N 1
ATOM 755 C CA . THR A 1 94 ? -4.264 0.982 -6.371 1.00 98.31 94 THR A CA 1
ATOM 756 C C . THR A 1 94 ? -3.843 0.184 -5.150 1.00 98.31 94 THR A C 1
ATOM 758 O O . THR A 1 94 ? -2.730 -0.334 -5.109 1.00 98.31 94 THR A O 1
ATOM 761 N N . VAL A 1 95 ? -4.718 0.113 -4.149 1.00 98.50 95 VAL A N 1
ATOM 762 C CA . VAL A 1 95 ? -4.451 -0.606 -2.903 1.00 98.50 95 VAL A CA 1
ATOM 763 C C . VAL A 1 95 ? -5.236 -1.905 -2.892 1.00 98.50 95 VAL A C 1
ATOM 765 O O . VAL A 1 95 ? -6.439 -1.931 -3.168 1.00 98.50 95 VAL A O 1
ATOM 768 N N . TYR A 1 96 ? -4.532 -2.969 -2.526 1.00 98.69 96 TYR A N 1
ATOM 769 C CA . TYR A 1 96 ? -5.081 -4.291 -2.290 1.00 98.69 96 TYR A CA 1
ATOM 770 C C . TYR A 1 96 ? -4.828 -4.686 -0.834 1.00 98.69 96 TYR A C 1
ATOM 772 O O . TYR A 1 96 ? -3.765 -4.388 -0.291 1.00 98.69 96 TYR A O 1
ATOM 780 N N . VAL A 1 97 ? -5.790 -5.364 -0.212 1.00 98.38 97 VAL A N 1
ATOM 781 C CA . VAL A 1 97 ? -5.640 -5.998 1.105 1.00 98.38 97 VAL A CA 1
ATOM 782 C C . VAL A 1 97 ? -6.086 -7.443 0.967 1.00 98.38 97 VAL A C 1
ATOM 784 O O . VAL A 1 97 ? -7.207 -7.693 0.532 1.00 98.38 97 VAL A O 1
ATOM 787 N N . ASN A 1 98 ? -5.204 -8.390 1.296 1.00 97.06 98 ASN A N 1
ATOM 788 C CA . ASN A 1 98 ? -5.475 -9.827 1.176 1.00 97.06 98 ASN A CA 1
ATOM 789 C C . ASN A 1 98 ? -6.033 -10.216 -0.207 1.00 97.06 98 ASN A C 1
ATOM 791 O O . ASN A 1 98 ? -7.019 -10.940 -0.319 1.00 97.06 98 ASN A O 1
ATOM 795 N N . GLY A 1 99 ? -5.427 -9.668 -1.269 1.00 96.88 99 GLY A N 1
ATOM 796 C CA . GLY A 1 99 ? -5.827 -9.898 -2.661 1.00 96.88 99 GLY A CA 1
ATOM 797 C C . GLY A 1 99 ? -7.047 -9.105 -3.137 1.00 96.88 99 GLY A C 1
ATOM 798 O O . GLY A 1 99 ? -7.314 -9.069 -4.336 1.00 96.88 99 GLY A O 1
ATOM 799 N N . VAL A 1 100 ? -7.775 -8.432 -2.242 1.00 98.00 100 VAL A N 1
ATOM 800 C CA . VAL A 1 100 ? -8.990 -7.680 -2.577 1.00 98.00 100 VAL A CA 1
ATOM 801 C C . VAL A 1 100 ? -8.649 -6.220 -2.852 1.00 98.00 100 VAL A C 1
ATOM 803 O O . VAL A 1 100 ? -8.045 -5.551 -2.016 1.00 98.00 100 VAL A O 1
ATOM 806 N N . LYS A 1 101 ? -9.067 -5.700 -4.011 1.00 98.44 101 LYS A N 1
ATOM 807 C CA . LYS A 1 101 ? -8.947 -4.274 -4.345 1.00 98.44 101 LYS A CA 1
ATOM 808 C C . LYS A 1 101 ? -9.846 -3.445 -3.429 1.00 98.44 101 LYS A C 1
ATOM 810 O O . LYS A 1 101 ? -11.062 -3.607 -3.467 1.00 98.44 101 LYS A O 1
ATOM 815 N N . VAL A 1 102 ? -9.259 -2.531 -2.657 1.00 98.50 102 VAL A N 1
ATOM 816 C CA . VAL A 1 102 ? -10.006 -1.658 -1.726 1.00 98.50 102 VAL A CA 1
ATOM 817 C C . VAL A 1 102 ? -10.192 -0.236 -2.257 1.00 98.50 102 VAL A C 1
ATOM 819 O O . VAL A 1 102 ? -11.077 0.483 -1.804 1.00 98.50 102 VAL A O 1
ATOM 822 N N . GLY A 1 103 ? -9.397 0.173 -3.250 1.00 98.12 103 GLY A N 1
ATOM 823 C CA . GLY A 1 103 ? -9.561 1.466 -3.908 1.00 98.12 103 GLY A CA 1
ATOM 824 C C . GLY A 1 103 ? -8.360 1.888 -4.744 1.00 98.12 103 GLY A C 1
ATOM 825 O O . GLY A 1 103 ? -7.321 1.224 -4.754 1.00 98.12 103 GLY A O 1
ATOM 826 N N . SER A 1 104 ? -8.514 3.014 -5.437 1.00 98.12 104 SER A N 1
ATOM 827 C CA . SER A 1 104 ? -7.457 3.655 -6.221 1.00 98.12 104 SER A CA 1
ATOM 828 C C . SER A 1 104 ? -7.428 5.160 -5.949 1.00 98.12 104 SER A C 1
ATOM 830 O O . SER A 1 104 ? -8.446 5.747 -5.579 1.00 98.12 104 SER A O 1
ATOM 832 N N . HIS A 1 105 ? -6.266 5.781 -6.120 1.00 97.56 105 HIS A N 1
ATOM 833 C CA . HIS A 1 105 ? -6.058 7.214 -5.955 1.00 97.56 105 HIS A CA 1
ATOM 834 C C . HIS A 1 105 ? -5.172 7.756 -7.074 1.00 97.56 105 HIS A C 1
ATOM 836 O O . HIS A 1 105 ? -4.137 7.172 -7.391 1.00 97.56 105 HIS A O 1
ATOM 842 N N . GLU A 1 106 ? -5.570 8.899 -7.623 1.00 96.94 106 GLU A N 1
ATOM 843 C CA . GLU A 1 106 ? -4.813 9.666 -8.604 1.00 96.94 106 GLU A CA 1
ATOM 844 C C . GLU A 1 106 ? -4.370 10.991 -7.975 1.00 96.94 106 GLU A C 1
ATOM 846 O O . GLU A 1 106 ? -5.172 11.710 -7.378 1.00 96.94 106 GLU A O 1
ATOM 851 N N . GLY A 1 107 ? -3.080 11.300 -8.081 1.00 91.19 107 GLY A N 1
ATOM 852 C CA . GLY A 1 107 ? -2.451 12.446 -7.434 1.00 91.19 107 GLY A CA 1
ATOM 853 C C . GLY A 1 107 ? -1.299 12.027 -6.522 1.00 91.19 107 GLY A C 1
ATOM 854 O O . GLY A 1 107 ? -1.451 11.204 -5.624 1.00 91.19 107 GLY A O 1
ATOM 855 N N . GLY A 1 108 ? -0.131 12.641 -6.712 1.00 86.19 108 GLY A N 1
ATOM 856 C CA . GLY A 1 108 ? 1.102 12.249 -6.018 1.00 86.19 108 GLY A CA 1
ATOM 857 C C . GLY A 1 108 ? 1.461 13.041 -4.760 1.00 86.19 108 GLY A C 1
ATOM 858 O O . GLY A 1 108 ? 2.599 12.958 -4.316 1.00 86.19 108 GLY A O 1
ATOM 859 N N . HIS A 1 109 ? 0.570 13.866 -4.205 1.00 91.31 109 HIS A N 1
ATOM 860 C CA . HIS A 1 109 ? 0.948 14.767 -3.096 1.00 91.31 109 HIS A CA 1
ATOM 861 C C . HIS A 1 109 ? -0.141 14.966 -2.037 1.00 91.31 109 HIS A C 1
ATOM 863 O O . HIS A 1 109 ? 0.035 15.763 -1.118 1.00 91.31 109 HIS A O 1
ATOM 869 N N . LEU A 1 110 ? -1.262 14.250 -2.148 1.00 93.06 110 LEU A N 1
ATOM 870 C CA . LEU A 1 110 ? -2.339 14.289 -1.165 1.00 93.06 110 LEU A CA 1
ATOM 871 C C . LEU A 1 110 ? -2.549 12.898 -0.565 1.00 93.06 110 LEU A C 1
ATOM 873 O O . LEU A 1 110 ? -2.413 11.900 -1.275 1.00 93.06 110 LEU A O 1
ATOM 877 N N . PRO A 1 111 ? -2.878 12.825 0.735 1.00 96.69 111 PRO A N 1
ATOM 878 C CA . PRO A 1 111 ? -3.134 11.553 1.374 1.00 96.69 111 PRO A CA 1
ATOM 879 C C . PRO A 1 111 ? -4.481 10.982 0.949 1.00 96.69 111 PRO A C 1
ATOM 881 O O . PRO A 1 111 ? -5.449 11.713 0.728 1.00 96.69 111 PRO A O 1
ATOM 884 N N . PHE A 1 112 ? -4.555 9.658 0.962 1.00 97.25 112 PHE A N 1
ATOM 885 C CA . PHE A 1 112 ? -5.786 8.909 0.763 1.00 97.25 112 PHE A CA 1
ATOM 886 C C . PHE A 1 112 ? -5.887 7.767 1.771 1.00 97.25 112 PHE A C 1
ATOM 888 O O . PHE A 1 112 ? -4.892 7.331 2.359 1.00 97.25 112 PHE A O 1
ATOM 895 N N . ALA A 1 113 ? -7.113 7.315 2.007 1.00 98.00 113 ALA A N 1
ATOM 896 C CA . ALA A 1 113 ? -7.395 6.232 2.929 1.00 98.00 113 ALA A CA 1
ATOM 897 C C . ALA A 1 113 ? -8.596 5.423 2.452 1.00 98.00 113 ALA A C 1
ATOM 899 O O . ALA A 1 113 ? -9.539 5.988 1.896 1.00 98.00 113 ALA A O 1
ATOM 900 N N . PHE A 1 114 ? -8.567 4.124 2.727 1.00 98.19 114 PHE A N 1
ATOM 901 C CA . PHE A 1 114 ? -9.662 3.203 2.448 1.00 98.19 114 PHE A CA 1
ATOM 902 C C . PHE A 1 114 ? -10.009 2.450 3.726 1.00 98.19 114 PHE A C 1
ATOM 904 O O . PHE A 1 114 ? -9.115 2.112 4.504 1.00 98.19 114 PHE A O 1
ATOM 911 N N . GLU A 1 115 ? -11.298 2.230 3.964 1.00 98.31 115 GLU A N 1
ATOM 912 C CA . GLU A 1 115 ? -11.749 1.339 5.031 1.00 98.31 115 GLU A CA 1
ATOM 913 C C . GLU A 1 115 ? -11.467 -0.105 4.615 1.00 98.31 115 GLU A C 1
ATOM 915 O O . GLU A 1 115 ? -11.746 -0.481 3.479 1.00 98.31 115 GLU A O 1
ATOM 920 N N . ILE A 1 116 ? -10.871 -0.881 5.519 1.00 98.25 116 ILE A N 1
ATOM 921 C CA . ILE A 1 116 ? -10.397 -2.247 5.258 1.00 98.25 116 ILE A CA 1
ATOM 922 C C . ILE A 1 116 ? -10.893 -3.254 6.302 1.00 98.25 116 ILE A C 1
ATOM 924 O O . ILE A 1 116 ? -10.380 -4.367 6.374 1.00 98.25 116 ILE A O 1
ATOM 928 N N . THR A 1 117 ? -11.855 -2.854 7.143 1.00 97.94 117 THR A N 1
ATOM 929 C CA . THR A 1 117 ? -12.368 -3.646 8.273 1.00 97.94 117 THR A CA 1
ATOM 930 C C . THR A 1 117 ? -12.753 -5.068 7.855 1.00 97.94 117 THR A C 1
ATOM 932 O O . THR A 1 117 ? -12.332 -6.030 8.491 1.00 97.94 117 THR A O 1
ATOM 935 N N . GLU A 1 118 ? -13.480 -5.206 6.745 1.00 97.19 118 GLU A N 1
ATOM 936 C CA . GLU A 1 118 ? -13.971 -6.496 6.231 1.00 97.19 118 GLU A CA 1
ATOM 937 C C . GLU A 1 118 ? -12.880 -7.343 5.558 1.00 97.19 118 GLU A C 1
ATOM 939 O O . GLU A 1 118 ? -13.074 -8.526 5.291 1.00 97.19 118 GLU A O 1
ATOM 944 N N . GLN A 1 119 ? -11.726 -6.745 5.251 1.00 97.25 119 GLN A N 1
ATOM 945 C CA . GLN A 1 119 ? -10.609 -7.415 4.590 1.00 97.25 119 GLN A CA 1
ATOM 946 C C . GLN A 1 119 ? -9.561 -7.913 5.589 1.00 97.25 119 GLN A C 1
ATOM 948 O O . GLN A 1 119 ? -8.609 -8.571 5.170 1.00 97.25 119 GLN A O 1
ATOM 953 N N . ILE A 1 120 ? -9.700 -7.628 6.890 1.00 96.62 120 ILE A N 1
ATOM 954 C CA . ILE A 1 120 ? -8.730 -8.073 7.895 1.00 96.62 120 ILE A CA 1
ATOM 955 C C . ILE A 1 120 ? -8.848 -9.576 8.133 1.00 96.62 120 ILE A C 1
ATOM 957 O O . ILE A 1 120 ? -9.883 -10.104 8.538 1.00 96.62 120 ILE A O 1
ATOM 961 N N . ALA A 1 121 ? -7.727 -10.258 7.925 1.00 95.00 121 ALA A N 1
ATOM 962 C CA . ALA A 1 121 ? -7.552 -11.652 8.267 1.00 95.00 121 ALA A CA 1
ATOM 963 C C . ALA A 1 121 ? -6.960 -11.732 9.683 1.00 95.00 121 ALA A C 1
ATOM 965 O O . ALA A 1 121 ? -5.760 -11.575 9.871 1.00 95.00 121 ALA A O 1
ATOM 966 N N . TRP A 1 122 ? -7.815 -11.935 10.684 1.00 94.25 122 TRP A N 1
ATOM 967 C CA . TRP A 1 122 ? -7.393 -12.000 12.086 1.00 94.25 122 TRP A CA 1
ATOM 968 C C . TRP A 1 122 ? -6.479 -13.203 12.368 1.00 94.25 122 TRP A C 1
ATOM 970 O O . TRP A 1 122 ? -6.574 -14.236 11.694 1.00 94.25 122 TRP A O 1
ATOM 980 N N . ASP A 1 123 ? -5.590 -13.028 13.352 1.00 89.69 123 ASP A N 1
ATOM 981 C CA . ASP A 1 123 ? -4.630 -14.024 13.858 1.00 89.69 123 ASP A CA 1
ATOM 982 C C . ASP A 1 123 ? -3.628 -14.571 12.823 1.00 89.69 123 ASP A C 1
ATOM 984 O O . ASP A 1 123 ? -3.059 -15.651 12.993 1.00 89.69 123 ASP A O 1
ATOM 988 N N . ARG A 1 124 ? -3.383 -13.814 11.748 1.00 88.75 124 ARG A N 1
ATOM 989 C CA . ARG A 1 124 ? -2.381 -14.112 10.717 1.00 88.75 124 ARG A CA 1
ATOM 990 C C . ARG A 1 124 ? -1.793 -12.832 10.119 1.00 88.75 124 ARG A C 1
ATOM 992 O O . ARG A 1 124 ? -2.316 -11.743 10.350 1.00 88.75 124 ARG A O 1
ATOM 999 N N . GLU A 1 125 ? -0.687 -13.006 9.401 1.00 81.06 125 GLU A N 1
ATOM 1000 C CA . GLU A 1 125 ? 0.022 -11.951 8.661 1.00 81.06 125 GLU A CA 1
ATOM 1001 C C . GLU A 1 125 ? -0.535 -11.741 7.247 1.00 81.06 125 GLU A C 1
ATOM 1003 O O . GLU A 1 125 ? -1.062 -12.727 6.675 1.00 81.06 125 GLU A O 1
#